Protein AF-A0A1B6JK57-F1 (afdb_monomer_lite)

Secondary structure (DSSP, 8-state):
-HHHHHHHS-STTTS--TT--EEEE-SSTTT-SS-SEEEEEEEE-TT-HHHHHHHHHHTT--HHHHHHHHHHHTTS-EEEEEEEESS-S---EEE-SSS-TTSPPEEE----

Sequence (112 aa):
HMYDFLKTSNGKLSSIGMLGYSTFINTLENKIDFPDMQIQHGNFEVNDVKSLALMLDRLRLREEISKQYHEINSKRYIVLLLPTLLRPASTGKILLSSTDPTDKPQIITGFL

Foldseek 3Di:
DVVCCVVPVDDPVNDQAQQNDKDFDDPPPPPDPGGQKMKTKGKAAQQNLPSLVVVCVVVVPDPVVSVVVNVCSNPDIDIDIDMDGPDDPFDKDWAQPDPDPPDHIDTGHSDD

Structure (mmCIF, N/CA/C/O backbone):
data_AF-A0A1B6JK57-F1
#
_entry.id   AF-A0A1B6JK57-F1
#
loop_
_atom_site.group_PDB
_atom_site.id
_atom_site.type_symbol
_atom_site.label_atom_id
_atom_site.label_alt_id
_atom_site.label_comp_id
_atom_site.label_asym_id
_atom_site.label_entity_id
_atom_site.label_seq_id
_atom_site.pdbx_PDB_ins_code
_atom_site.Cartn_x
_atom_site.Cartn_y
_atom_site.Cartn_z
_atom_site.occupancy
_atom_site.B_iso_or_equiv
_atom_site.auth_seq_id
_atom_site.auth_comp_id
_atom_site.auth_asym_id
_atom_site.auth_atom_id
_atom_site.pdbx_PDB_model_num
ATOM 1 N N . HIS A 1 1 ? -1.116 0.013 -25.939 1.00 65.50 1 HIS A N 1
ATOM 2 C CA . HIS A 1 1 ? -1.774 -0.488 -24.706 1.00 65.50 1 HIS A CA 1
ATOM 3 C C . HIS A 1 1 ? -3.275 -0.702 -24.887 1.00 65.50 1 HIS A C 1
ATOM 5 O O . HIS A 1 1 ? -3.677 -1.852 -24.929 1.00 65.50 1 HIS A O 1
ATOM 11 N N . MET A 1 2 ? -4.107 0.348 -25.011 1.00 81.06 2 MET A N 1
ATOM 12 C CA . MET A 1 2 ? -5.568 0.172 -25.163 1.00 81.06 2 MET A CA 1
ATOM 13 C C . MET A 1 2 ? -5.946 -0.507 -26.489 1.00 81.06 2 MET A C 1
ATOM 15 O O . MET A 1 2 ? -6.726 -1.448 -26.496 1.00 81.06 2 MET A O 1
ATOM 19 N N . TYR A 1 3 ? -5.345 -0.079 -27.602 1.00 83.25 3 TYR A N 1
ATOM 20 C CA . TYR A 1 3 ? -5.580 -0.681 -28.919 1.00 83.25 3 TYR A CA 1
ATOM 21 C C . TYR A 1 3 ? -5.243 -2.185 -28.956 1.00 83.25 3 TYR A C 1
ATOM 23 O O . TYR A 1 3 ? -6.045 -2.988 -29.427 1.00 83.25 3 TYR A O 1
ATOM 31 N N . ASP A 1 4 ? -4.095 -2.576 -28.396 1.00 80.75 4 ASP A N 1
ATOM 32 C CA . ASP A 1 4 ? -3.640 -3.975 -28.362 1.00 80.75 4 ASP A CA 1
ATOM 33 C C . ASP A 1 4 ? -4.559 -4.850 -27.502 1.00 80.75 4 ASP A C 1
ATOM 35 O O . ASP A 1 4 ? -4.940 -5.943 -27.924 1.00 80.75 4 ASP A O 1
ATOM 39 N N . PHE A 1 5 ? -4.981 -4.330 -26.344 1.00 85.62 5 PHE A N 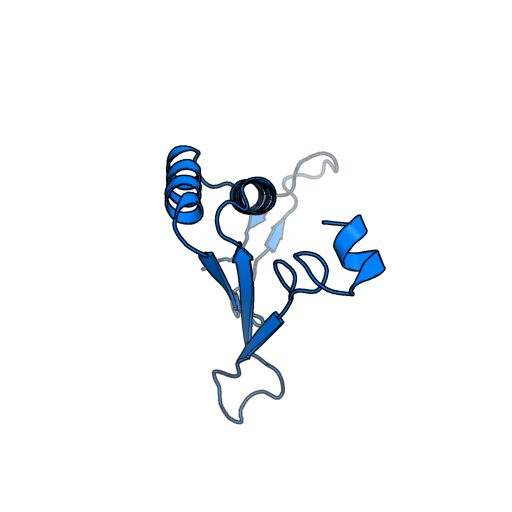1
ATOM 40 C CA . PHE A 1 5 ? -5.943 -4.992 -25.468 1.00 85.62 5 PHE A CA 1
ATOM 41 C C . PHE A 1 5 ? -7.275 -5.243 -26.179 1.00 85.62 5 PHE A C 1
ATOM 43 O O . PHE A 1 5 ? -7.775 -6.362 -26.169 1.00 85.62 5 PHE A O 1
ATOM 50 N N . LEU A 1 6 ? -7.822 -4.230 -26.855 1.00 89.12 6 LEU A N 1
ATOM 51 C CA . LEU A 1 6 ? -9.101 -4.359 -27.558 1.00 89.12 6 LEU A CA 1
ATOM 52 C C . LEU A 1 6 ? -9.035 -5.341 -28.735 1.00 89.12 6 LEU A C 1
ATOM 54 O O . LEU A 1 6 ? -10.029 -5.991 -29.042 1.00 89.12 6 LEU A O 1
ATOM 58 N N . LYS A 1 7 ? -7.878 -5.456 -29.396 1.00 91.00 7 LYS A N 1
ATOM 59 C CA . LYS A 1 7 ? -7.703 -6.322 -30.571 1.00 91.00 7 LYS A CA 1
ATOM 60 C C . LYS A 1 7 ? -7.357 -7.770 -30.221 1.00 91.00 7 LYS A C 1
ATOM 62 O O . LYS A 1 7 ? -7.714 -8.672 -30.971 1.00 91.00 7 LYS A O 1
ATOM 67 N N . THR A 1 8 ? -6.605 -7.988 -29.145 1.00 88.75 8 THR A N 1
ATOM 68 C CA . THR A 1 8 ? -5.984 -9.295 -28.855 1.00 88.75 8 THR A CA 1
ATOM 69 C C . THR A 1 8 ? -6.265 -9.821 -27.454 1.00 88.75 8 THR A C 1
ATOM 71 O O . THR A 1 8 ? -5.815 -10.913 -27.124 1.00 88.75 8 THR A O 1
ATOM 74 N N . SER A 1 9 ? -6.955 -9.042 -26.614 1.00 81.50 9 SER A N 1
ATOM 75 C CA . SER A 1 9 ? -7.102 -9.296 -25.174 1.00 81.50 9 SER A CA 1
ATOM 76 C C . SER A 1 9 ? -5.767 -9.500 -24.444 1.00 81.50 9 SER A C 1
ATOM 78 O O . SER A 1 9 ? -5.744 -10.034 -23.340 1.00 81.50 9 SER A O 1
ATOM 80 N N . ASN A 1 10 ? -4.663 -9.030 -25.034 1.00 76.19 10 ASN A N 1
ATOM 81 C CA . ASN A 1 10 ? -3.321 -9.106 -24.472 1.00 76.19 10 ASN A CA 1
ATOM 82 C C . ASN A 1 10 ? -2.771 -7.715 -24.131 1.00 76.19 10 ASN A C 1
ATOM 84 O O . ASN A 1 10 ? -3.170 -6.693 -24.696 1.00 76.19 10 ASN A O 1
ATOM 88 N N . GLY A 1 11 ? -1.793 -7.689 -23.226 1.00 72.25 11 GLY A N 1
ATOM 89 C CA . GLY A 1 11 ? -1.046 -6.496 -22.836 1.00 72.25 11 GLY A CA 1
ATOM 90 C C . GLY A 1 11 ? -1.319 -6.059 -21.397 1.00 72.25 11 GLY A C 1
ATOM 91 O O . GLY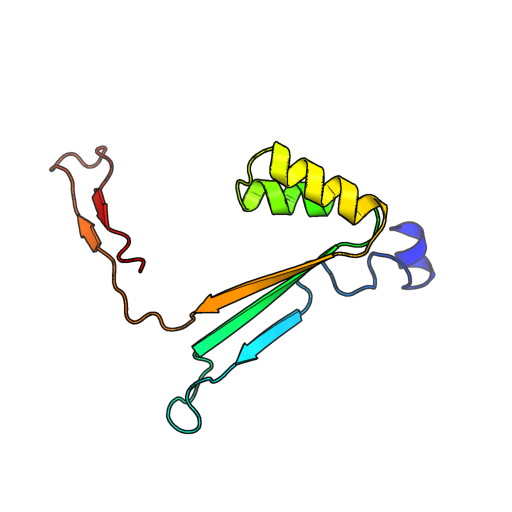 A 1 11 ? -2.020 -6.717 -20.643 1.00 72.25 11 GLY A O 1
ATOM 92 N N . LYS A 1 12 ? -0.771 -4.908 -20.999 1.00 69.50 12 LYS A N 1
ATOM 93 C CA . LYS A 1 12 ? -0.789 -4.423 -19.602 1.00 69.50 12 LYS A CA 1
ATOM 94 C C . LYS A 1 12 ? -2.193 -4.258 -18.981 1.00 69.50 12 LYS A C 1
ATOM 96 O O . LYS A 1 12 ? -2.319 -4.178 -17.769 1.00 69.50 12 LYS A O 1
ATOM 101 N N . LEU A 1 13 ? -3.246 -4.172 -19.797 1.00 72.88 13 LEU A N 1
ATOM 102 C CA . LEU A 1 13 ? -4.634 -4.066 -19.325 1.00 72.88 13 LEU A CA 1
ATOM 103 C C . LEU A 1 13 ? -5.330 -5.428 -19.158 1.00 72.88 13 LEU A C 1
ATOM 105 O O . LEU A 1 13 ? -6.417 -5.470 -18.594 1.00 72.88 13 LEU A O 1
ATOM 109 N N . SER A 1 14 ? -4.725 -6.522 -19.635 1.00 74.25 14 SER A N 1
ATOM 110 C CA . SER A 1 14 ? -5.221 -7.889 -19.431 1.00 74.25 14 SER A CA 1
ATOM 111 C C . SER A 1 14 ? -4.526 -8.623 -18.281 1.00 74.25 14 SER A C 1
ATOM 113 O O . SER A 1 14 ? -4.918 -9.739 -17.948 1.00 74.25 14 SER A O 1
ATOM 115 N N . SER A 1 15 ? -3.497 -8.023 -17.671 1.00 69.25 15 SER A N 1
ATOM 116 C CA . SER A 1 15 ? -2.791 -8.587 -16.522 1.00 69.25 15 SER A CA 1
ATOM 117 C C . SER A 1 15 ? -3.491 -8.263 -15.200 1.00 69.25 15 SER A C 1
ATOM 119 O O . SER A 1 15 ? -4.338 -7.374 -15.107 1.00 69.25 15 SER A O 1
ATOM 121 N N . ILE A 1 16 ? -3.088 -8.973 -14.146 1.00 67.31 16 ILE A N 1
ATOM 122 C CA . ILE A 1 16 ? -3.455 -8.655 -12.765 1.00 67.31 16 ILE A CA 1
ATOM 123 C C . ILE A 1 16 ? -3.041 -7.200 -12.488 1.00 67.31 16 ILE A C 1
ATOM 125 O O . ILE A 1 16 ? -1.878 -6.835 -12.658 1.00 67.31 16 ILE A O 1
ATOM 129 N N . GLY A 1 17 ? -4.008 -6.355 -12.121 1.00 70.88 17 GLY A N 1
ATOM 130 C CA . GLY A 1 17 ? -3.757 -4.948 -11.807 1.00 70.88 17 GLY A CA 1
ATOM 131 C C . GLY A 1 17 ? -2.921 -4.766 -10.535 1.00 70.88 17 GLY A C 1
ATOM 132 O O . GLY A 1 17 ? -2.628 -5.727 -9.826 1.00 70.88 17 GLY A O 1
ATOM 133 N N . MET A 1 18 ? -2.594 -3.511 -10.201 1.00 72.06 18 MET A N 1
ATOM 134 C CA . MET A 1 18 ? -1.724 -3.163 -9.065 1.00 72.06 18 MET A CA 1
ATOM 135 C C . MET A 1 18 ? -2.095 -3.884 -7.760 1.00 72.06 18 MET A C 1
ATOM 137 O O . MET A 1 18 ? -1.186 -4.298 -7.064 1.00 72.06 18 MET A O 1
ATOM 141 N N . LEU A 1 19 ? -3.388 -4.067 -7.459 1.00 79.94 19 LEU A N 1
ATOM 142 C CA . LEU A 1 19 ? -3.912 -4.763 -6.269 1.00 79.94 19 LEU A CA 1
ATOM 143 C C . LEU A 1 19 ? -4.764 -5.991 -6.639 1.00 79.94 19 LEU A C 1
ATOM 145 O O . LEU A 1 19 ? -5.768 -6.280 -5.993 1.00 79.94 19 LEU A O 1
ATOM 149 N N . GLY A 1 20 ? -4.426 -6.680 -7.730 1.00 76.25 20 GLY A N 1
ATOM 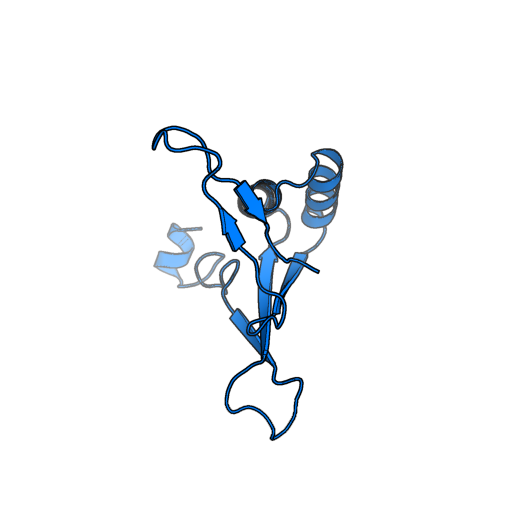150 C CA . GLY A 1 20 ? -5.308 -7.694 -8.314 1.00 76.25 20 GLY A CA 1
ATOM 151 C C . GLY A 1 20 ? -5.443 -8.999 -7.519 1.00 76.25 20 GLY A C 1
ATOM 152 O O . GLY A 1 20 ? -6.267 -9.830 -7.887 1.00 76.25 20 GLY A O 1
ATOM 153 N N . TYR A 1 21 ? -4.684 -9.187 -6.434 1.00 82.88 21 TYR A N 1
ATOM 154 C CA . TYR A 1 21 ? -4.914 -10.268 -5.473 1.00 82.88 21 TYR A CA 1
ATOM 155 C C . TYR A 1 21 ? -4.496 -9.875 -4.051 1.00 82.88 21 TYR A C 1
ATOM 157 O O . TYR A 1 21 ? -3.648 -9.007 -3.821 1.00 82.88 21 TYR A O 1
ATOM 165 N N . SER A 1 22 ? -5.096 -10.551 -3.075 1.00 91.50 22 SER A N 1
ATOM 166 C CA . SER A 1 22 ? -4.808 -10.377 -1.658 1.00 91.50 22 SER A CA 1
ATOM 167 C C . SER A 1 22 ? -4.842 -11.726 -0.952 1.00 91.50 22 SER A C 1
ATOM 169 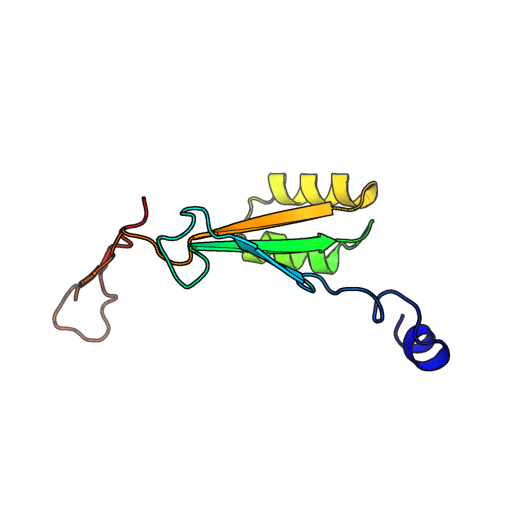O O . SER A 1 22 ? -5.647 -12.589 -1.299 1.00 91.50 22 SER A O 1
ATOM 171 N N . THR A 1 23 ? -3.959 -11.898 0.026 1.00 93.00 23 THR A N 1
ATOM 172 C CA . THR A 1 23 ? -3.864 -13.121 0.826 1.00 93.00 23 THR A CA 1
ATOM 173 C C . THR A 1 23 ? -4.505 -12.883 2.180 1.00 93.00 23 THR A C 1
ATOM 175 O O . THR A 1 23 ? -4.204 -11.884 2.829 1.00 93.00 23 THR A O 1
ATOM 178 N N . PHE A 1 24 ? -5.348 -13.811 2.619 1.00 93.81 24 PHE A N 1
ATOM 179 C CA . PHE A 1 24 ? -5.943 -13.815 3.951 1.00 93.81 24 PHE A CA 1
ATOM 180 C C . PHE A 1 24 ? -5.342 -14.954 4.770 1.00 93.81 24 PHE A C 1
ATOM 182 O O . PHE A 1 24 ? -5.193 -16.064 4.261 1.00 93.81 24 PHE A O 1
ATOM 189 N N . ILE A 1 25 ? -4.968 -14.665 6.016 1.00 92.38 25 ILE A N 1
ATOM 190 C CA . ILE A 1 25 ? -4.257 -15.599 6.894 1.00 92.38 25 ILE A CA 1
ATOM 191 C C . ILE A 1 25 ? -4.993 -15.687 8.235 1.00 92.38 25 ILE A C 1
ATOM 193 O O . ILE A 1 25 ? -5.407 -14.671 8.798 1.00 92.38 25 ILE A O 1
ATOM 197 N N . ASN A 1 26 ? -5.136 -16.918 8.727 1.00 92.06 26 ASN A N 1
ATOM 198 C CA . ASN A 1 26 ? -5.494 -17.233 10.107 1.00 92.06 26 ASN A CA 1
ATOM 199 C C . ASN A 1 26 ? -4.204 -17.587 10.847 1.00 92.06 26 ASN A C 1
ATOM 201 O O . ASN A 1 26 ? -3.645 -18.657 10.614 1.00 92.06 26 ASN A O 1
ATOM 205 N N . THR A 1 27 ? -3.717 -16.707 11.716 1.00 89.31 27 THR A N 1
ATOM 206 C CA . THR A 1 27 ? -2.532 -17.008 12.540 1.00 89.31 27 THR A CA 1
ATOM 207 C C . THR A 1 27 ? -2.877 -17.833 13.777 1.00 89.31 27 THR A C 1
ATOM 209 O O . THR A 1 27 ? -2.003 -18.472 14.360 1.00 89.31 27 THR A O 1
ATOM 212 N N . LEU A 1 28 ? -4.156 -17.860 14.164 1.00 84.38 28 LEU A N 1
ATOM 213 C CA . LEU A 1 28 ? -4.667 -18.609 15.308 1.00 84.38 28 LEU A CA 1
ATOM 214 C C . LEU A 1 28 ? -5.545 -19.774 14.832 1.00 84.38 28 LEU A C 1
ATOM 216 O O . LEU A 1 28 ? -6.771 -19.658 14.757 1.00 84.38 28 LEU A O 1
ATOM 220 N N . GLU A 1 29 ? -4.907 -20.901 14.504 1.00 74.56 29 GLU A N 1
ATOM 221 C CA . GLU A 1 29 ? -5.593 -22.115 14.042 1.00 74.56 29 GLU A CA 1
ATOM 222 C C . GLU A 1 29 ? -6.728 -22.534 14.994 1.00 74.56 29 GLU A C 1
ATOM 224 O O . GLU A 1 29 ? -6.554 -22.597 16.213 1.00 74.56 29 GLU A O 1
ATOM 229 N N . ASN A 1 30 ? -7.900 -22.833 14.419 1.00 66.25 30 ASN A N 1
ATOM 230 C CA . ASN A 1 30 ? -9.094 -23.362 15.096 1.00 66.25 30 ASN A CA 1
ATOM 231 C C . ASN A 1 30 ? -9.701 -22.489 16.210 1.00 66.25 30 ASN A C 1
ATOM 233 O O . ASN A 1 30 ? -10.582 -22.956 16.931 1.00 66.25 30 ASN A O 1
ATOM 237 N N . LYS A 1 31 ? -9.256 -21.236 16.373 1.00 68.00 31 LYS A N 1
ATOM 238 C CA . LYS A 1 31 ? -9.810 -20.317 17.384 1.00 68.00 31 LYS A CA 1
ATOM 239 C C . LYS A 1 31 ? -10.721 -19.247 16.810 1.00 68.00 31 LYS A C 1
ATOM 241 O O . LYS A 1 31 ? -11.468 -18.642 17.577 1.00 68.00 31 LYS A O 1
ATOM 246 N N . ILE A 1 32 ? -10.623 -18.961 15.512 1.00 71.94 32 ILE A N 1
ATOM 247 C CA . ILE A 1 32 ? -11.366 -17.858 14.914 1.00 71.94 32 ILE A CA 1
ATOM 248 C C . ILE A 1 32 ? -11.878 -18.220 13.523 1.00 71.94 32 ILE A C 1
ATOM 250 O O . ILE A 1 32 ? -11.120 -18.683 12.677 1.00 71.94 32 ILE A O 1
ATOM 254 N N . ASP A 1 33 ? -13.164 -17.953 13.292 1.00 84.31 33 ASP A N 1
ATOM 255 C CA . ASP A 1 33 ? -13.887 -18.322 12.066 1.00 84.31 33 ASP A CA 1
ATOM 256 C C . ASP A 1 33 ? -13.498 -17.475 10.837 1.00 84.31 33 ASP A C 1
ATOM 258 O O . ASP A 1 33 ? -13.877 -17.783 9.710 1.00 84.31 33 ASP A O 1
ATOM 262 N N . PHE A 1 34 ? -12.732 -16.398 11.041 1.00 87.19 34 PHE A N 1
ATOM 263 C CA . PHE A 1 34 ? -12.361 -15.424 10.009 1.00 87.19 34 PHE A CA 1
ATOM 264 C C . PHE A 1 34 ? -10.866 -15.075 10.083 1.00 87.19 34 PHE A C 1
ATOM 266 O O . PHE A 1 34 ? -10.322 -15.112 11.192 1.00 87.19 34 PHE A O 1
ATOM 273 N N . PRO A 1 35 ? -10.232 -14.633 8.976 1.00 91.31 35 PRO A N 1
ATOM 274 C CA . PRO A 1 35 ? -8.842 -14.160 8.958 1.00 91.31 35 PRO A CA 1
ATOM 275 C C . PRO A 1 35 ? -8.563 -13.064 9.983 1.00 91.31 35 PRO A C 1
ATOM 277 O O . PRO A 1 35 ? -9.355 -12.138 10.158 1.00 91.31 35 PRO A O 1
ATOM 280 N N . ASP A 1 36 ? -7.416 -13.167 10.659 1.00 92.25 36 ASP A N 1
ATOM 281 C CA . ASP A 1 36 ? -6.867 -12.093 11.499 1.00 92.25 36 ASP A CA 1
ATOM 282 C C . ASP A 1 36 ? -5.893 -11.201 10.729 1.00 92.25 36 ASP A C 1
ATOM 284 O O . ASP A 1 36 ? -5.637 -10.080 11.168 1.00 92.25 36 ASP A O 1
ATOM 288 N N . MET A 1 37 ? -5.407 -11.635 9.566 1.00 94.25 37 MET A N 1
ATOM 289 C CA . MET A 1 37 ? -4.470 -10.867 8.752 1.00 94.25 37 MET A CA 1
ATOM 290 C C . MET A 1 37 ? -4.845 -10.866 7.270 1.00 94.25 37 MET A C 1
ATOM 292 O O . MET A 1 37 ? -5.333 -11.856 6.722 1.00 94.25 37 MET A O 1
ATOM 296 N N . GLN A 1 38 ? -4.543 -9.749 6.612 1.00 95.31 38 GLN A N 1
ATOM 297 C CA . GLN A 1 38 ? -4.606 -9.581 5.165 1.00 95.31 38 GLN A CA 1
ATOM 298 C C . GLN A 1 38 ? -3.268 -9.057 4.645 1.00 95.31 38 GLN A C 1
ATOM 300 O O . GLN A 1 38 ? -2.695 -8.143 5.227 1.00 95.31 38 GLN A O 1
ATOM 305 N N . ILE A 1 39 ? -2.788 -9.585 3.522 1.00 95.25 39 ILE A N 1
ATOM 306 C CA . ILE A 1 39 ? -1.651 -9.031 2.784 1.00 95.25 39 ILE A CA 1
ATOM 307 C C . ILE A 1 39 ? -2.157 -8.559 1.428 1.00 95.25 39 ILE A C 1
ATOM 309 O O . ILE A 1 39 ? -2.646 -9.351 0.613 1.00 95.25 39 ILE A O 1
ATOM 313 N N . GLN A 1 40 ? -2.063 -7.256 1.188 1.00 92.69 40 GLN A N 1
ATOM 314 C CA . GLN A 1 40 ? -2.286 -6.682 -0.135 1.00 92.69 40 GLN A CA 1
ATOM 315 C C . GLN A 1 40 ? -0.959 -6.626 -0.890 1.00 92.69 40 GLN A C 1
ATOM 317 O O . GLN A 1 40 ? 0.078 -6.295 -0.314 1.00 92.69 40 GLN A O 1
ATOM 322 N N . HIS A 1 41 ? -1.000 -6.960 -2.178 1.00 90.50 41 HIS A N 1
ATOM 323 C CA . HIS A 1 41 ? 0.180 -7.007 -3.034 1.00 90.50 41 HIS A CA 1
ATOM 324 C C . HIS A 1 41 ? 0.100 -5.863 -4.031 1.00 90.50 41 HIS A C 1
ATOM 326 O O . HIS A 1 41 ? -0.802 -5.861 -4.860 1.00 90.50 41 HIS A O 1
ATOM 332 N N . GLY A 1 42 ? 1.023 -4.909 -3.933 1.00 90.44 42 GLY A N 1
ATOM 333 C CA . GLY A 1 42 ? 1.235 -3.850 -4.911 1.00 90.44 42 GLY A CA 1
ATOM 334 C C . GLY A 1 42 ? 2.208 -4.318 -5.985 1.00 90.44 42 GLY A C 1
ATOM 335 O O . GLY A 1 42 ? 3.400 -4.428 -5.715 1.00 90.44 42 GLY A O 1
ATOM 336 N N . ASN A 1 43 ? 1.710 -4.601 -7.182 1.00 90.00 43 ASN A N 1
ATOM 337 C CA . ASN A 1 43 ? 2.494 -5.127 -8.297 1.00 90.00 43 ASN A CA 1
ATOM 338 C C . ASN A 1 43 ? 2.881 -4.012 -9.278 1.00 90.00 43 ASN A C 1
ATOM 340 O O . ASN A 1 43 ? 2.002 -3.320 -9.796 1.00 90.00 43 ASN A O 1
ATOM 344 N N . PHE A 1 44 ? 4.181 -3.847 -9.540 1.00 90.69 44 PHE A N 1
ATOM 345 C CA . PHE A 1 44 ? 4.712 -2.798 -10.414 1.00 90.69 44 PHE A CA 1
ATOM 346 C C . PHE A 1 44 ? 5.672 -3.378 -11.449 1.00 90.69 44 PHE A C 1
ATOM 348 O O . PHE A 1 44 ? 6.772 -3.835 -11.125 1.00 90.69 44 PHE A O 1
ATOM 355 N N . GLU A 1 45 ? 5.256 -3.295 -12.711 1.00 90.06 45 GLU A N 1
ATOM 356 C CA . GLU A 1 45 ? 6.079 -3.671 -13.858 1.00 90.06 45 GLU A CA 1
ATOM 357 C C . GLU A 1 45 ? 7.352 -2.829 -13.957 1.00 90.06 45 GLU A C 1
ATOM 359 O O . GLU A 1 45 ? 7.416 -1.707 -13.446 1.00 90.06 45 GLU A O 1
ATOM 364 N N . VAL A 1 46 ? 8.370 -3.361 -14.637 1.00 92.81 46 VAL A N 1
ATOM 365 C CA . VAL A 1 46 ? 9.603 -2.612 -14.923 1.00 92.81 46 VAL A CA 1
ATOM 366 C C . VAL A 1 46 ? 9.237 -1.310 -15.649 1.00 92.81 46 VAL A C 1
ATOM 368 O O . VAL A 1 46 ? 8.483 -1.332 -16.622 1.00 92.81 46 VAL A O 1
ATOM 371 N N . ASN A 1 47 ? 9.785 -0.181 -15.195 1.00 93.38 47 ASN A N 1
ATOM 372 C CA . ASN A 1 47 ? 9.480 1.166 -15.698 1.00 93.38 47 ASN A CA 1
ATOM 373 C C . ASN A 1 47 ? 8.013 1.623 -15.526 1.00 93.38 47 ASN A C 1
ATOM 375 O O . ASN A 1 47 ? 7.562 2.525 -16.240 1.00 93.38 47 ASN A O 1
ATOM 379 N N . ASP A 1 48 ? 7.251 1.076 -14.574 1.00 90.75 48 ASP A N 1
ATOM 380 C CA . ASP A 1 48 ? 5.912 1.577 -14.230 1.00 90.75 48 ASP A CA 1
ATOM 381 C C . ASP A 1 48 ? 5.955 2.845 -13.360 1.00 90.75 48 ASP A C 1
ATOM 383 O O . ASP A 1 48 ? 5.451 2.896 -12.235 1.00 90.75 48 ASP A O 1
ATOM 387 N N . VAL A 1 49 ? 6.558 3.901 -13.907 1.00 91.94 49 VAL A N 1
ATOM 388 C CA . VAL A 1 49 ? 6.832 5.164 -13.206 1.00 91.94 49 VAL A CA 1
ATOM 389 C C . VAL A 1 49 ? 5.557 5.784 -12.637 1.00 91.94 49 VAL A C 1
ATOM 391 O O . VAL A 1 49 ? 5.547 6.237 -11.499 1.00 91.94 49 VAL A O 1
ATOM 394 N N . LYS A 1 50 ? 4.459 5.790 -13.400 1.00 91.50 50 LYS A N 1
ATOM 395 C CA . LYS A 1 50 ? 3.230 6.486 -12.999 1.00 91.50 50 LYS A CA 1
ATOM 396 C C . LYS A 1 50 ? 2.520 5.786 -11.840 1.00 91.50 50 LYS A C 1
ATOM 398 O O . LYS A 1 50 ? 2.140 6.451 -10.879 1.00 91.50 50 LYS A O 1
ATOM 403 N N . SER A 1 51 ? 2.326 4.470 -11.937 1.00 90.25 51 SER A N 1
ATOM 404 C CA . SER A 1 51 ? 1.611 3.714 -10.902 1.00 90.25 51 SER A CA 1
ATOM 405 C C . SER A 1 51 ? 2.432 3.658 -9.617 1.00 90.25 51 SER A C 1
ATOM 407 O O . SER A 1 51 ? 1.885 3.856 -8.533 1.00 90.25 51 SER A O 1
ATOM 409 N N . LEU A 1 52 ? 3.750 3.464 -9.743 1.00 93.19 52 LEU A N 1
ATOM 410 C CA . LEU A 1 52 ? 4.655 3.455 -8.601 1.00 93.19 52 LEU A CA 1
ATOM 411 C C . LEU A 1 52 ? 4.705 4.829 -7.920 1.00 93.19 52 LEU A C 1
ATOM 413 O O . LEU A 1 52 ? 4.519 4.895 -6.712 1.00 93.19 52 LEU A O 1
ATOM 417 N N . ALA A 1 53 ? 4.850 5.927 -8.671 1.00 94.38 53 ALA A N 1
ATOM 418 C CA . ALA A 1 53 ? 4.863 7.274 -8.093 1.00 94.38 53 ALA A CA 1
ATOM 419 C C . ALA A 1 53 ? 3.570 7.576 -7.320 1.00 94.38 53 ALA A C 1
ATOM 421 O O . ALA A 1 53 ? 3.624 8.075 -6.198 1.00 94.38 53 ALA A O 1
ATOM 422 N N . LEU A 1 54 ? 2.412 7.206 -7.885 1.00 92.88 54 LEU A N 1
ATOM 423 C CA . LEU A 1 54 ? 1.124 7.352 -7.209 1.00 92.88 54 LEU A CA 1
ATOM 424 C C . LEU A 1 54 ? 1.087 6.564 -5.894 1.00 92.88 54 LEU A C 1
ATOM 426 O O . LEU A 1 54 ? 0.608 7.079 -4.889 1.00 92.88 54 LEU A O 1
ATOM 430 N N . MET A 1 55 ? 1.587 5.327 -5.880 1.00 92.44 55 MET A N 1
ATOM 431 C CA . MET A 1 55 ? 1.616 4.510 -4.667 1.00 92.44 55 MET A CA 1
ATOM 432 C C . MET A 1 55 ? 2.524 5.110 -3.585 1.00 92.44 55 MET A C 1
ATOM 434 O O . MET A 1 55 ? 2.122 5.214 -2.426 1.00 92.44 55 MET A O 1
ATOM 438 N N . LEU A 1 56 ? 3.739 5.518 -3.954 1.00 94.69 56 LEU A N 1
ATOM 439 C CA . LEU A 1 56 ? 4.726 6.059 -3.013 1.00 94.69 56 LEU A CA 1
ATOM 440 C C . LEU A 1 56 ? 4.262 7.398 -2.411 1.00 94.69 56 LEU A C 1
ATOM 442 O O . LEU A 1 56 ? 4.458 7.628 -1.217 1.00 94.69 56 LEU A O 1
ATOM 446 N N . ASP A 1 57 ? 3.577 8.231 -3.203 1.00 94.81 57 ASP A N 1
ATOM 447 C CA . ASP A 1 57 ? 2.932 9.468 -2.740 1.00 94.81 57 ASP A CA 1
ATOM 448 C C . ASP A 1 57 ? 1.799 9.189 -1.739 1.00 94.81 57 ASP A C 1
ATOM 450 O O . ASP A 1 57 ? 1.722 9.810 -0.677 1.00 94.81 57 ASP A O 1
ATOM 454 N N . ARG A 1 58 ? 0.959 8.177 -2.005 1.00 91.88 58 ARG A N 1
ATOM 455 C CA . ARG A 1 58 ? -0.111 7.761 -1.077 1.00 91.88 58 ARG A CA 1
ATOM 456 C C . ARG A 1 58 ? 0.431 7.247 0.253 1.00 91.88 58 ARG A C 1
ATOM 458 O O . ARG A 1 58 ? -0.194 7.481 1.286 1.00 91.88 58 ARG A O 1
ATOM 465 N N . LEU A 1 59 ? 1.593 6.598 0.232 1.00 92.62 59 LEU A N 1
ATOM 466 C CA . LEU A 1 59 ? 2.330 6.195 1.431 1.00 92.62 59 LEU A CA 1
ATOM 467 C C . LEU A 1 59 ? 3.101 7.352 2.089 1.00 92.62 59 LEU A C 1
ATOM 469 O O . LEU A 1 59 ? 3.679 7.159 3.158 1.00 92.62 59 LEU A O 1
ATOM 473 N N . ARG A 1 60 ? 3.106 8.546 1.477 1.00 95.00 60 ARG A N 1
ATOM 474 C CA . ARG A 1 60 ? 3.831 9.745 1.926 1.00 95.00 60 ARG A CA 1
ATOM 475 C C . ARG A 1 60 ? 5.308 9.472 2.204 1.00 95.00 60 ARG A C 1
ATOM 477 O O . ARG A 1 60 ? 5.868 9.952 3.193 1.00 95.00 60 ARG A O 1
ATOM 484 N N . LEU A 1 61 ? 5.939 8.672 1.347 1.00 95.06 61 LEU A N 1
ATOM 485 C CA . LEU A 1 61 ? 7.364 8.397 1.476 1.00 95.06 61 LEU A CA 1
ATOM 486 C C . LEU A 1 61 ? 8.181 9.646 1.149 1.00 95.06 61 LEU A C 1
ATOM 488 O O . LEU A 1 61 ? 7.828 10.437 0.275 1.00 95.06 61 LEU A O 1
ATOM 492 N N . ARG A 1 62 ? 9.304 9.797 1.853 1.00 96.81 62 ARG A N 1
ATOM 493 C CA . ARG A 1 62 ? 10.266 10.870 1.587 1.00 96.81 62 ARG A CA 1
ATOM 494 C C . ARG A 1 62 ? 10.809 10.757 0.164 1.00 96.81 62 ARG A C 1
ATOM 496 O O . ARG A 1 62 ? 10.991 9.647 -0.342 1.00 96.81 62 ARG A O 1
ATOM 503 N N . GLU A 1 63 ? 11.094 11.895 -0.457 1.00 95.50 63 GLU A N 1
ATOM 504 C CA . GLU A 1 63 ? 11.497 11.977 -1.864 1.00 95.50 63 GLU A CA 1
ATOM 505 C C . GLU A 1 63 ? 12.732 11.118 -2.170 1.00 95.50 63 GLU A C 1
ATOM 507 O O . GLU A 1 63 ? 12.775 10.423 -3.186 1.00 95.50 63 GLU A O 1
ATOM 512 N N . GLU A 1 64 ? 13.702 11.077 -1.254 1.00 96.94 64 GLU A N 1
ATOM 513 C CA . GLU A 1 64 ? 14.939 10.313 -1.429 1.00 96.94 64 GLU A CA 1
ATOM 514 C C . GLU A 1 64 ? 14.670 8.806 -1.482 1.00 96.94 64 GLU A C 1
ATOM 516 O O . GLU A 1 64 ? 15.307 8.082 -2.247 1.00 96.94 64 GLU A O 1
ATOM 521 N N . ILE A 1 65 ? 13.695 8.332 -0.700 1.00 96.62 65 ILE A N 1
ATOM 522 C CA . ILE A 1 65 ? 13.262 6.932 -0.704 1.00 96.62 65 ILE A CA 1
ATOM 523 C C . ILE A 1 65 ? 12.488 6.639 -1.988 1.00 96.62 65 ILE A C 1
ATOM 525 O O . ILE A 1 65 ? 12.749 5.637 -2.654 1.00 96.62 65 ILE A O 1
ATOM 529 N N . SER A 1 66 ? 11.579 7.534 -2.379 1.00 96.19 66 SER A N 1
ATOM 530 C CA . SER A 1 66 ? 10.805 7.388 -3.613 1.00 96.19 66 SER A CA 1
ATOM 531 C C . SER A 1 66 ? 11.705 7.297 -4.849 1.00 96.19 66 SER A C 1
ATOM 533 O O . SER A 1 66 ? 11.481 6.453 -5.720 1.00 96.19 66 SER A O 1
ATOM 535 N N . LYS A 1 67 ? 12.782 8.091 -4.897 1.00 97.00 67 LYS A N 1
ATOM 536 C CA . LYS A 1 67 ? 13.785 8.026 -5.967 1.00 97.00 67 LYS A CA 1
ATOM 537 C C . LYS A 1 67 ? 14.460 6.653 -6.046 1.00 97.00 67 LYS A C 1
ATOM 539 O O . LYS A 1 67 ? 14.567 6.101 -7.138 1.00 97.00 67 LYS A O 1
ATOM 544 N N . GLN A 1 68 ? 14.843 6.067 -4.910 1.00 97.06 68 GLN A N 1
ATOM 545 C CA . GLN A 1 68 ? 15.442 4.726 -4.875 1.00 97.06 68 GLN A CA 1
ATOM 546 C C . GLN A 1 68 ? 14.485 3.655 -5.416 1.00 97.06 68 GLN A C 1
ATOM 548 O O . GLN A 1 68 ? 14.899 2.794 -6.193 1.00 97.06 68 GLN A O 1
ATOM 553 N N . TYR A 1 69 ? 13.194 3.731 -5.076 1.00 96.75 69 TYR A N 1
ATOM 554 C CA . TYR A 1 69 ? 12.189 2.821 -5.634 1.00 96.75 69 TYR A CA 1
ATOM 555 C C . TYR A 1 69 ? 12.090 2.935 -7.161 1.00 96.75 69 TYR A C 1
ATOM 557 O O . TYR A 1 69 ? 12.021 1.910 -7.840 1.00 96.75 69 TYR A O 1
ATOM 565 N N . HIS A 1 70 ? 12.140 4.147 -7.719 1.00 96.94 70 HIS A N 1
ATOM 566 C CA . HIS A 1 70 ? 12.153 4.344 -9.172 1.00 96.94 70 HIS A CA 1
ATOM 567 C C . HIS A 1 70 ? 13.442 3.843 -9.834 1.00 96.94 70 HIS A C 1
ATOM 569 O O . HIS A 1 70 ? 13.382 3.223 -10.897 1.00 96.94 70 HIS A O 1
ATOM 575 N N . GLU A 1 71 ? 14.601 4.040 -9.202 1.00 97.31 71 GLU A N 1
ATOM 576 C CA . GLU A 1 71 ? 15.875 3.504 -9.690 1.00 97.31 71 GLU A CA 1
ATOM 577 C C . GLU A 1 71 ? 15.859 1.969 -9.739 1.00 97.31 71 GLU A C 1
ATOM 579 O O . GLU A 1 71 ? 16.289 1.379 -10.734 1.00 97.31 71 GLU A O 1
ATOM 584 N N . ILE A 1 72 ? 15.299 1.313 -8.719 1.00 97.00 72 ILE A N 1
ATOM 585 C CA . ILE A 1 72 ? 15.120 -0.145 -8.699 1.00 97.00 72 ILE A CA 1
ATOM 586 C C . ILE A 1 72 ? 14.111 -0.576 -9.769 1.00 97.00 72 ILE A C 1
ATOM 588 O O . ILE A 1 72 ? 14.402 -1.478 -10.560 1.00 97.00 72 ILE A O 1
ATOM 592 N N . ASN A 1 73 ? 12.955 0.091 -9.841 1.00 96.31 73 ASN A N 1
ATOM 593 C CA . ASN A 1 73 ? 11.892 -0.248 -10.784 1.00 96.31 73 ASN A CA 1
ATOM 594 C C . ASN A 1 73 ? 12.318 -0.085 -12.249 1.00 96.31 73 ASN A C 1
ATOM 596 O O . ASN A 1 73 ? 11.819 -0.800 -13.115 1.00 96.31 73 ASN A O 1
ATOM 600 N N . SER A 1 74 ? 13.289 0.791 -12.531 1.00 96.94 74 SER A N 1
ATOM 601 C CA . SER A 1 74 ? 13.846 0.940 -13.882 1.00 96.94 74 SER A CA 1
ATOM 602 C C . SER A 1 74 ? 14.540 -0.326 -14.403 1.00 96.94 74 SER A C 1
ATOM 604 O O . SER A 1 74 ? 14.716 -0.499 -15.609 1.00 96.94 74 SER A O 1
ATOM 606 N N . LYS A 1 75 ? 14.924 -1.232 -13.493 1.00 97.31 75 LYS A N 1
ATOM 607 C CA . LYS A 1 75 ? 15.677 -2.458 -13.797 1.00 97.31 75 LYS A CA 1
ATOM 608 C C . LYS A 1 75 ? 14.934 -3.731 -13.408 1.00 97.31 75 LYS A C 1
ATOM 610 O O . LYS A 1 75 ? 15.289 -4.802 -13.898 1.00 97.31 75 LYS A O 1
ATOM 615 N N . ARG A 1 76 ? 13.977 -3.655 -12.480 1.00 95.44 76 ARG A N 1
ATOM 616 C CA . ARG A 1 76 ? 13.358 -4.819 -11.836 1.00 95.44 76 ARG A CA 1
ATOM 617 C C . ARG A 1 76 ? 11.864 -4.610 -11.609 1.00 95.44 76 ARG A C 1
ATOM 619 O O . ARG A 1 76 ? 11.414 -3.512 -11.304 1.00 95.44 76 ARG A O 1
ATOM 626 N N . TYR A 1 77 ? 11.119 -5.702 -11.715 1.00 91.88 77 TYR A N 1
ATOM 627 C CA . TYR A 1 77 ? 9.745 -5.781 -11.240 1.00 91.88 77 TYR A CA 1
ATOM 628 C C . TYR A 1 77 ? 9.716 -5.632 -9.711 1.00 91.88 77 TYR A C 1
ATOM 630 O O . TYR A 1 77 ? 10.600 -6.163 -9.033 1.00 91.88 77 TYR A O 1
ATOM 638 N N . ILE A 1 78 ? 8.728 -4.917 -9.170 1.00 93.25 78 ILE A N 1
ATOM 639 C CA . ILE A 1 78 ? 8.585 -4.698 -7.723 1.00 93.25 78 ILE A CA 1
ATOM 640 C C . ILE A 1 78 ? 7.252 -5.263 -7.237 1.00 93.25 78 ILE A C 1
ATOM 642 O O . ILE A 1 78 ? 6.202 -4.981 -7.812 1.00 93.25 78 ILE A O 1
ATOM 646 N N . VAL A 1 79 ? 7.307 -5.995 -6.121 1.00 91.88 79 VAL A N 1
ATOM 647 C CA . VAL A 1 79 ? 6.136 -6.356 -5.313 1.00 91.88 79 VAL A CA 1
ATOM 648 C C . VAL A 1 79 ? 6.242 -5.658 -3.966 1.00 91.88 79 VAL A C 1
ATOM 650 O O . VAL A 1 79 ? 7.189 -5.893 -3.217 1.00 91.88 79 VAL A O 1
ATOM 653 N N . LEU A 1 80 ? 5.261 -4.821 -3.644 1.00 92.19 80 LEU A N 1
ATOM 654 C CA . LEU A 1 80 ? 5.069 -4.278 -2.303 1.00 92.19 80 LEU A CA 1
ATOM 655 C C . LEU A 1 80 ? 4.102 -5.174 -1.531 1.00 92.19 80 LEU A C 1
ATOM 657 O O . LEU A 1 80 ? 2.978 -5.396 -1.974 1.00 92.19 80 LEU A O 1
ATOM 661 N N . LEU A 1 81 ? 4.529 -5.664 -0.370 1.00 93.12 81 LEU A N 1
ATOM 662 C CA . LEU A 1 81 ? 3.683 -6.420 0.550 1.00 93.12 81 LEU A CA 1
ATOM 663 C C . LEU A 1 81 ? 3.175 -5.484 1.643 1.00 93.12 81 LEU A C 1
ATOM 665 O O . LEU A 1 81 ? 3.971 -4.897 2.373 1.00 93.12 81 LEU A O 1
ATOM 669 N N . LEU A 1 82 ? 1.855 -5.353 1.757 1.00 92.31 82 LEU A N 1
ATOM 670 C C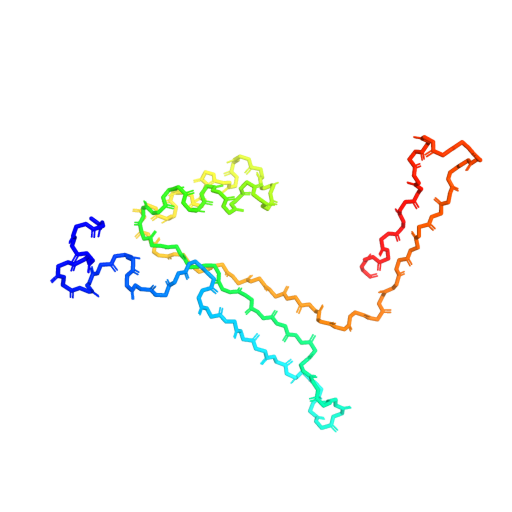A . LEU A 1 82 ? 1.195 -4.482 2.728 1.00 92.31 82 LEU A CA 1
ATOM 671 C C . LEU A 1 82 ? 0.381 -5.343 3.701 1.00 92.31 82 LEU A C 1
ATOM 673 O O . LEU A 1 82 ? -0.804 -5.599 3.454 1.00 92.31 82 LEU A O 1
ATOM 677 N N . PRO A 1 83 ? 1.011 -5.858 4.771 1.00 94.06 83 PRO A N 1
ATOM 678 C CA . PRO A 1 83 ? 0.308 -6.616 5.792 1.00 94.06 83 PRO A CA 1
ATOM 679 C C . PRO A 1 83 ? -0.575 -5.685 6.629 1.00 94.06 83 PRO A C 1
ATOM 681 O O . PRO A 1 83 ? -0.148 -4.620 7.067 1.00 94.06 83 PRO A O 1
ATOM 684 N N . THR A 1 84 ? -1.809 -6.112 6.868 1.00 93.12 84 THR A N 1
ATOM 685 C CA . THR A 1 84 ? -2.807 -5.417 7.682 1.00 93.12 84 THR A CA 1
ATOM 686 C C . THR A 1 84 ? -3.388 -6.392 8.695 1.00 93.12 84 THR A C 1
ATOM 688 O O . THR A 1 84 ? -3.823 -7.489 8.336 1.00 93.12 84 THR A O 1
ATOM 691 N N . LEU A 1 85 ? -3.408 -5.988 9.965 1.00 93.44 85 LEU A N 1
ATOM 692 C CA . LEU A 1 85 ? -4.105 -6.712 11.022 1.00 93.44 85 LEU A CA 1
ATOM 693 C C . LEU A 1 85 ? -5.602 -6.387 10.938 1.00 93.44 85 LEU A C 1
ATOM 695 O O . LEU A 1 85 ? -5.988 -5.224 11.027 1.00 93.44 85 LEU A O 1
ATOM 699 N N . LEU A 1 86 ? -6.442 -7.405 10.764 1.00 93.19 86 LEU A N 1
ATOM 700 C CA . LEU A 1 86 ? -7.889 -7.240 10.577 1.00 93.19 86 LEU A CA 1
ATOM 701 C C . LEU A 1 86 ? -8.653 -7.119 11.901 1.00 93.19 86 LEU A C 1
ATOM 703 O O . LEU A 1 86 ? -9.772 -6.615 11.929 1.00 93.19 86 LEU A O 1
ATOM 707 N N . ARG A 1 87 ? -8.052 -7.587 13.000 1.00 88.62 87 ARG A N 1
ATOM 708 C CA . ARG A 1 87 ? -8.633 -7.563 14.350 1.00 88.62 87 ARG A CA 1
ATOM 709 C C . ARG A 1 87 ? -7.623 -7.052 15.379 1.00 88.62 87 ARG A C 1
ATOM 711 O O . ARG A 1 87 ? -7.122 -7.839 16.184 1.00 88.62 87 ARG A O 1
ATOM 718 N N . PRO A 1 88 ? -7.269 -5.758 15.340 1.00 89.62 88 PRO A N 1
ATOM 719 C CA . PRO A 1 88 ? -6.410 -5.178 16.361 1.00 89.62 88 PRO A CA 1
ATOM 720 C C . PRO A 1 88 ? -7.096 -5.230 17.731 1.00 89.62 88 PRO A C 1
ATOM 722 O O . PRO A 1 88 ? -8.272 -4.898 17.856 1.00 89.62 88 PRO A O 1
ATOM 725 N N . ALA A 1 89 ? -6.352 -5.639 18.760 1.00 89.06 89 ALA A N 1
ATOM 726 C CA . ALA A 1 89 ? -6.805 -5.534 20.148 1.00 89.06 89 ALA A CA 1
ATOM 727 C C . ALA A 1 89 ? -6.752 -4.082 20.656 1.00 89.06 89 ALA A C 1
ATOM 729 O O . ALA A 1 89 ? -7.510 -3.703 21.547 1.00 89.06 89 ALA A O 1
ATOM 730 N N . SER A 1 90 ? -5.857 -3.270 20.089 1.00 92.31 90 SER A N 1
ATOM 731 C CA . SER A 1 90 ? -5.650 -1.881 20.479 1.00 92.31 90 SER A CA 1
ATOM 732 C C . SER A 1 90 ? -6.834 -1.005 20.045 1.00 92.31 90 SER A C 1
ATOM 734 O O . SER A 1 90 ? -7.323 -1.099 18.918 1.00 92.31 90 SER A O 1
ATOM 736 N N . THR A 1 91 ? -7.302 -0.138 20.947 1.00 93.44 91 THR A N 1
ATOM 737 C CA . THR A 1 91 ? -8.458 0.746 20.722 1.00 93.44 91 THR A CA 1
ATOM 738 C C . THR A 1 91 ? -8.080 2.210 20.899 1.00 93.44 91 THR A C 1
ATOM 740 O O . THR A 1 91 ? -7.478 2.578 21.910 1.00 93.44 91 THR A O 1
ATOM 743 N N . GLY A 1 92 ? -8.498 3.056 19.959 1.00 94.25 92 GLY A N 1
ATOM 744 C CA . GLY A 1 92 ? -8.376 4.510 20.053 1.00 94.25 92 GLY A CA 1
ATOM 745 C C . GLY A 1 92 ? -9.588 5.190 20.693 1.00 94.25 92 GLY A C 1
ATOM 746 O O . GLY A 1 92 ? -10.587 4.552 21.029 1.00 94.25 92 GLY A O 1
ATOM 747 N N . LYS A 1 93 ? -9.509 6.513 20.850 1.00 96.69 93 LYS A N 1
ATOM 748 C CA . LYS A 1 93 ? -10.603 7.376 21.321 1.00 96.69 93 LYS A CA 1
ATOM 749 C C . LYS A 1 93 ? -10.581 8.706 20.572 1.00 96.69 93 LYS A C 1
ATOM 751 O O . LYS A 1 93 ? -9.514 9.216 20.235 1.00 96.69 93 LYS A O 1
ATOM 756 N N . ILE A 1 94 ? -11.759 9.280 20.356 1.00 96.44 94 ILE A N 1
ATOM 757 C CA . ILE A 1 94 ? -11.925 10.644 19.848 1.00 96.44 94 ILE A CA 1
ATOM 758 C C . ILE A 1 94 ? -12.604 11.445 20.952 1.00 96.44 94 ILE A C 1
ATOM 760 O O . ILE A 1 94 ? -13.663 11.049 21.435 1.00 96.44 94 ILE A O 1
ATOM 764 N N . LEU A 1 95 ? -11.970 12.534 21.373 1.00 96.88 95 LEU A N 1
ATOM 765 C CA . LEU A 1 95 ? -12.454 13.399 22.443 1.00 96.88 95 LEU A CA 1
ATOM 766 C C . LEU A 1 95 ? -12.725 14.792 21.879 1.00 96.88 95 LEU A C 1
ATOM 768 O O . LEU A 1 95 ? -11.975 15.283 21.032 1.00 96.88 95 LEU A O 1
ATOM 772 N N . LEU A 1 96 ? -13.786 15.434 22.360 1.00 96.94 96 LEU A N 1
ATOM 773 C CA . LEU A 1 96 ? -14.002 16.850 22.089 1.00 96.94 96 LEU A CA 1
ATOM 774 C C . LEU A 1 96 ? -12.892 17.653 22.770 1.00 96.94 96 LEU A C 1
ATOM 776 O O . LEU A 1 96 ? -12.573 17.415 23.934 1.00 96.94 96 LEU A O 1
ATOM 780 N N . SER A 1 97 ? -12.297 18.580 22.029 1.00 95.19 97 SER A N 1
ATOM 781 C CA . SER A 1 97 ? -11.295 19.511 22.553 1.00 95.19 97 SER A CA 1
ATOM 782 C C . SER A 1 97 ? -11.944 20.711 23.246 1.00 95.19 97 SER A C 1
ATOM 784 O O . SER A 1 97 ? -11.353 21.277 24.162 1.00 95.19 97 SER A O 1
ATOM 786 N N . SER A 1 98 ? -13.168 21.069 22.850 1.00 95.69 98 SER A N 1
ATOM 787 C CA . SER A 1 98 ? -13.972 22.133 23.451 1.00 95.69 98 SER A CA 1
ATOM 788 C C . SER A 1 98 ? -15.472 21.905 23.185 1.00 95.69 98 SER A C 1
ATOM 790 O O . SER A 1 98 ? -15.878 20.880 22.635 1.00 95.69 98 SER A O 1
ATOM 792 N N . THR A 1 99 ? -16.310 22.859 23.595 1.00 95.75 99 THR A N 1
ATOM 793 C CA . THR A 1 99 ? -17.740 22.904 23.251 1.00 95.75 99 THR A CA 1
ATOM 794 C C . THR A 1 99 ? -18.022 23.526 21.881 1.00 95.75 99 THR A C 1
ATOM 796 O O . THR A 1 99 ? -19.162 23.465 21.423 1.00 95.75 99 THR A O 1
ATOM 799 N N . ASP A 1 100 ? -17.031 24.166 21.251 1.00 97.00 100 ASP A N 1
ATOM 800 C CA . ASP A 1 100 ? -17.175 24.753 19.920 1.00 97.00 100 ASP A CA 1
ATOM 801 C C . ASP A 1 100 ? -17.136 23.632 18.862 1.00 97.00 100 ASP A C 1
ATOM 803 O O . ASP A 1 100 ? -16.147 22.903 18.774 1.00 97.00 100 ASP A O 1
ATOM 807 N N . PRO A 1 101 ? -18.185 23.462 18.037 1.00 94.00 101 PRO A N 1
ATOM 808 C CA . PRO A 1 101 ? -18.234 22.400 17.032 1.00 94.00 101 PRO A CA 1
ATOM 809 C C . PRO A 1 101 ? -17.241 22.589 15.872 1.00 94.00 101 PRO A C 1
ATOM 811 O O . PRO A 1 101 ? -17.100 21.685 15.047 1.00 94.00 101 PRO A O 1
ATOM 814 N N . THR A 1 102 ? -16.591 23.752 15.762 1.00 96.75 102 THR A N 1
ATOM 815 C CA . THR A 1 102 ? -15.574 24.037 14.737 1.00 96.75 102 THR A CA 1
ATOM 816 C C . THR A 1 102 ? -14.161 23.660 15.175 1.00 96.75 102 THR A C 1
ATOM 818 O O . THR A 1 102 ? -13.277 23.493 14.324 1.00 96.75 102 THR A O 1
ATOM 821 N N . ASP A 1 103 ? -13.950 23.456 16.478 1.00 97.56 103 ASP A N 1
ATOM 822 C CA . ASP A 1 103 ? -12.670 23.013 17.004 1.00 97.56 103 ASP A CA 1
ATOM 823 C C . ASP A 1 103 ? -12.395 21.558 16.620 1.00 97.56 103 ASP A C 1
ATOM 825 O O . ASP A 1 103 ? -13.241 20.662 16.701 1.00 97.56 103 ASP A O 1
ATOM 829 N N . LYS A 1 104 ? -11.158 21.298 16.190 1.00 97.31 104 LYS A N 1
ATOM 830 C CA . LYS A 1 104 ? -10.746 19.947 15.802 1.00 97.31 104 LYS A CA 1
ATOM 831 C C . LYS A 1 104 ? -10.719 19.046 17.040 1.00 97.31 104 LYS A C 1
ATOM 833 O O . LYS A 1 104 ? -10.109 19.433 18.042 1.00 97.31 104 LYS A O 1
ATOM 838 N N . PRO A 1 105 ? -11.302 17.837 16.980 1.00 96.62 105 PRO A N 1
ATOM 839 C CA . PRO A 1 105 ? -11.282 16.920 18.107 1.00 96.62 105 PRO A CA 1
ATOM 840 C C . PRO A 1 105 ? -9.868 16.390 18.356 1.00 96.62 105 PRO A C 1
ATOM 842 O O . PRO A 1 105 ? -9.027 16.326 17.453 1.00 96.62 105 PRO A O 1
ATOM 845 N N . GLN A 1 106 ? -9.622 15.943 19.582 1.00 96.38 106 GLN A N 1
ATOM 846 C CA . GLN A 1 106 ? -8.412 15.212 19.922 1.00 96.38 106 GLN A CA 1
ATOM 847 C C . GLN A 1 106 ? -8.570 13.746 19.503 1.00 96.38 106 GLN A C 1
ATOM 849 O O . GLN A 1 106 ? -9.480 13.053 19.959 1.00 96.38 106 GLN A O 1
ATOM 854 N N . ILE A 1 107 ? -7.666 13.263 18.648 1.00 96.00 107 ILE A N 1
ATOM 855 C CA . ILE A 1 107 ? -7.653 11.876 18.171 1.00 96.00 107 ILE A CA 1
ATOM 856 C C . ILE A 1 107 ? -6.512 11.130 18.860 1.00 96.00 107 ILE A C 1
ATOM 858 O O . ILE A 1 107 ? -5.339 11.424 18.635 1.00 96.00 107 ILE A O 1
ATOM 862 N N . ILE A 1 108 ? -6.863 10.145 19.681 1.00 95.94 108 ILE A N 1
ATOM 863 C CA . ILE A 1 108 ? -5.928 9.220 20.321 1.00 95.94 108 ILE A CA 1
ATOM 864 C C . ILE A 1 108 ? -6.036 7.909 19.551 1.00 95.94 108 ILE A C 1
ATOM 866 O O . ILE A 1 108 ? -7.031 7.200 19.674 1.00 95.94 108 ILE A O 1
ATOM 870 N N . THR A 1 109 ? -5.046 7.602 18.717 1.00 93.25 109 THR A N 1
ATOM 871 C CA . THR A 1 109 ? -5.142 6.489 17.756 1.00 93.25 109 THR A CA 1
ATOM 872 C C . THR A 1 109 ? -5.197 5.124 18.430 1.00 93.25 109 THR A C 1
ATOM 874 O O . THR A 1 109 ? -5.853 4.224 17.917 1.00 93.25 109 THR A O 1
ATOM 877 N N . GLY A 1 110 ? -4.520 4.969 19.572 1.00 90.50 110 GLY A N 1
ATOM 878 C CA . GLY A 1 110 ? -4.350 3.667 20.215 1.00 90.50 110 GLY A CA 1
ATOM 879 C C . GLY A 1 110 ? -3.588 2.677 19.333 1.00 90.50 110 GLY A C 1
ATOM 880 O O . GLY A 1 110 ? -3.730 1.480 19.526 1.00 90.50 110 GLY A O 1
ATOM 881 N N . PHE A 1 111 ? -2.835 3.155 18.335 1.00 85.88 111 PHE A N 1
ATOM 882 C CA . PHE A 1 111 ? -1.931 2.306 17.563 1.00 85.88 111 PHE A CA 1
ATOM 883 C C . PHE A 1 111 ? -0.680 2.003 18.390 1.00 85.88 111 PHE A C 1
ATOM 885 O O . PHE A 1 111 ? -0.190 2.904 19.072 1.00 85.88 111 PH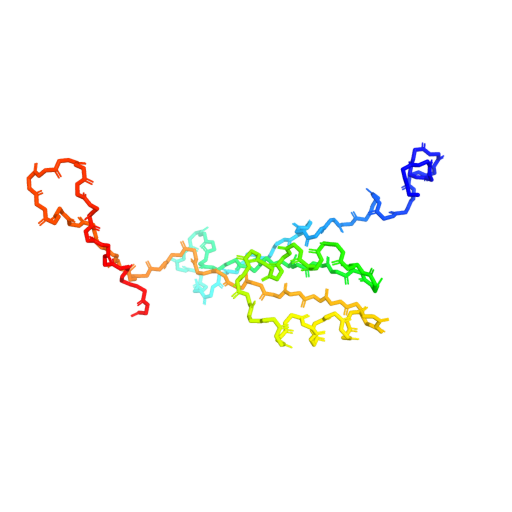E A O 1
ATOM 892 N N . LEU A 1 112 ? -0.162 0.776 18.229 1.00 62.91 112 LEU A N 1
ATOM 893 C CA . LEU A 1 112 ? 0.823 0.073 19.072 1.00 62.91 112 LEU A CA 1
ATOM 894 C C . LEU A 1 112 ? 0.145 -0.584 20.282 1.00 62.91 112 LEU A C 1
ATOM 896 O O . LEU A 1 112 ? 0.353 -0.131 21.425 1.00 62.91 112 LEU A O 1
#

Radius of gyration: 20.21 Å; chains: 1; bounding box: 34×48×54 Å

pLDDT: mean 89.45, std 8.72, range [62.91, 97.56]

Organism: NCBI:txid320908